Protein AF-A0A2E4H866-F1 (afdb_monomer_lite)

Structure (mmCIF, N/CA/C/O backbone):
data_AF-A0A2E4H866-F1
#
_entry.id   AF-A0A2E4H866-F1
#
loop_
_atom_site.group_PDB
_atom_site.id
_atom_site.type_symbol
_atom_site.label_atom_id
_atom_site.label_alt_id
_atom_site.label_comp_id
_atom_site.label_asym_id
_atom_site.label_entity_id
_atom_site.label_seq_id
_atom_site.pdbx_PDB_ins_code
_atom_site.Cartn_x
_atom_site.Cartn_y
_atom_site.Cartn_z
_atom_site.occupancy
_atom_site.B_iso_or_equiv
_atom_site.auth_seq_id
_atom_site.auth_comp_id
_atom_site.auth_asym_id
_atom_site.auth_atom_id
_atom_site.pdbx_PDB_model_num
ATOM 1 N N . MET A 1 1 ? -7.172 6.407 -2.923 1.00 78.12 1 MET A N 1
ATOM 2 C CA . MET A 1 1 ? -8.014 6.467 -1.708 1.00 78.12 1 MET A CA 1
ATOM 3 C C . MET A 1 1 ? -7.887 5.152 -0.962 1.00 78.12 1 MET A C 1
ATOM 5 O O . MET A 1 1 ? -7.957 4.105 -1.590 1.00 78.12 1 MET A O 1
ATOM 9 N N . LEU A 1 2 ? -7.672 5.197 0.350 1.00 83.75 2 LEU A N 1
ATOM 10 C CA . LEU A 1 2 ? -7.625 4.006 1.196 1.00 83.75 2 LEU A CA 1
ATOM 11 C C . LEU A 1 2 ? -8.933 3.907 1.986 1.00 83.75 2 LEU A C 1
ATOM 13 O O . LEU A 1 2 ? -9.352 4.883 2.601 1.00 83.75 2 LEU A O 1
ATOM 17 N N . VAL A 1 3 ? -9.569 2.741 1.954 1.00 85.44 3 VAL A N 1
ATOM 18 C CA . VAL A 1 3 ? -10.762 2.413 2.735 1.00 85.44 3 VAL A CA 1
ATOM 19 C C . VAL A 1 3 ? -10.424 1.228 3.616 1.00 85.44 3 VAL A C 1
ATOM 21 O O . VAL A 1 3 ? -10.025 0.171 3.124 1.00 85.44 3 VAL A O 1
ATOM 24 N N . VAL A 1 4 ? -10.590 1.414 4.921 1.00 85.44 4 VAL A N 1
ATOM 25 C CA . VAL A 1 4 ? -10.252 0.393 5.908 1.00 85.44 4 VAL A CA 1
ATOM 26 C C . VAL A 1 4 ? -11.520 -0.077 6.585 1.00 85.44 4 VAL A C 1
ATOM 28 O O . VAL A 1 4 ? -12.251 0.719 7.172 1.00 85.44 4 VAL A O 1
ATOM 31 N N . LEU A 1 5 ? -11.805 -1.366 6.447 1.00 85.81 5 LEU A N 1
ATOM 32 C CA . LEU A 1 5 ? -13.010 -1.998 6.974 1.00 85.81 5 LEU A CA 1
ATOM 33 C C . LEU A 1 5 ? -12.623 -3.064 7.994 1.00 85.81 5 LEU A C 1
ATOM 35 O O . LEU A 1 5 ? -11.527 -3.613 7.944 1.00 85.81 5 LEU A O 1
ATOM 39 N N . ARG A 1 6 ? -13.526 -3.377 8.926 1.00 84.50 6 ARG A N 1
ATOM 40 C CA . ARG A 1 6 ? -13.284 -4.455 9.901 1.00 84.50 6 ARG A CA 1
ATOM 41 C C . ARG A 1 6 ? -13.184 -5.822 9.234 1.00 84.50 6 ARG A C 1
ATOM 43 O O . ARG A 1 6 ? -12.381 -6.640 9.655 1.00 84.50 6 ARG A O 1
ATOM 50 N N . ASP A 1 7 ? -13.989 -6.030 8.201 1.00 84.94 7 ASP A N 1
ATOM 51 C CA . ASP A 1 7 ? -13.986 -7.233 7.385 1.00 84.94 7 ASP A CA 1
ATOM 52 C C . ASP A 1 7 ? -14.133 -6.850 5.909 1.00 84.94 7 ASP A C 1
ATOM 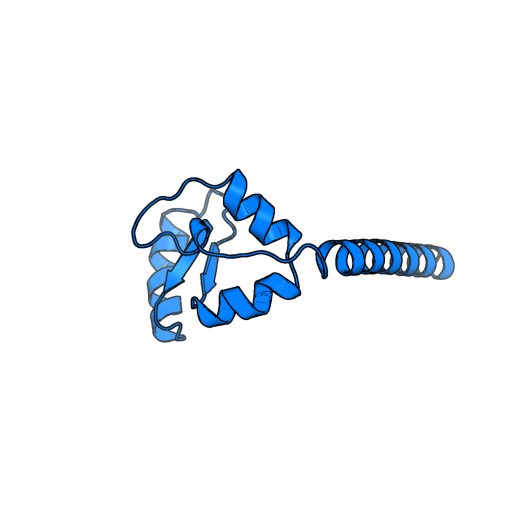54 O O . ASP A 1 7 ? -14.751 -5.830 5.581 1.00 84.94 7 ASP A O 1
ATOM 58 N N . VAL A 1 8 ? -13.526 -7.640 5.026 1.00 83.38 8 VAL A N 1
ATOM 59 C CA . VAL A 1 8 ? -13.562 -7.419 3.576 1.00 83.38 8 VAL A CA 1
ATOM 60 C C . VAL A 1 8 ? -13.936 -8.727 2.888 1.00 83.38 8 VAL A C 1
ATOM 62 O O . VAL A 1 8 ? -13.076 -9.542 2.557 1.00 83.38 8 VAL A O 1
ATOM 65 N N . GLY A 1 9 ? -15.237 -8.891 2.651 1.00 85.38 9 GLY A N 1
ATOM 66 C CA . GLY A 1 9 ? -15.821 -9.956 1.840 1.00 85.38 9 GLY A CA 1
ATOM 67 C C . GLY A 1 9 ? -16.220 -9.490 0.437 1.00 85.38 9 GLY A C 1
ATOM 68 O O . GLY A 1 9 ? -16.318 -8.291 0.153 1.00 85.38 9 GLY A O 1
ATOM 69 N N . VAL A 1 10 ? -16.474 -10.450 -0.457 1.00 85.12 10 VAL A N 1
ATOM 70 C CA . VAL A 1 10 ? -16.931 -10.191 -1.838 1.00 85.12 10 VAL A CA 1
ATOM 71 C C . VAL A 1 10 ? -18.242 -9.398 -1.851 1.00 85.12 10 VAL A C 1
ATOM 73 O O . VAL A 1 10 ? -18.405 -8.476 -2.642 1.00 85.12 10 VAL A O 1
ATOM 76 N N . ASP A 1 11 ? -19.142 -9.690 -0.918 1.00 86.75 11 ASP A N 1
ATOM 77 C CA . ASP A 1 11 ? -20.427 -9.012 -0.751 1.00 86.75 11 ASP A CA 1
ATOM 78 C C . ASP A 1 11 ? -20.279 -7.525 -0.380 1.00 86.75 11 ASP A C 1
ATOM 80 O O . ASP A 1 11 ? -21.086 -6.687 -0.788 1.00 86.75 11 ASP A O 1
ATOM 84 N N . ILE A 1 12 ? -19.240 -7.178 0.383 1.00 84.62 12 ILE A N 1
ATOM 85 C CA . ILE A 1 12 ? -18.916 -5.793 0.733 1.00 84.62 12 ILE A CA 1
ATOM 86 C C . ILE A 1 12 ? -18.306 -5.080 -0.472 1.00 84.62 12 ILE A C 1
ATOM 88 O O . ILE A 1 12 ? -18.677 -3.943 -0.767 1.00 84.62 12 ILE A O 1
ATOM 92 N N . LEU A 1 13 ? -17.408 -5.750 -1.197 1.00 83.62 13 LEU A N 1
ATOM 93 C CA . LEU A 1 13 ? -16.806 -5.199 -2.409 1.00 83.62 13 LEU A CA 1
ATOM 94 C C . LEU A 1 13 ? -17.870 -4.906 -3.475 1.00 83.62 13 LEU A C 1
ATOM 96 O O . LEU A 1 13 ? -17.870 -3.808 -4.029 1.00 83.62 13 LEU A O 1
ATOM 100 N N . ASP A 1 14 ? -18.837 -5.804 -3.678 1.00 86.81 14 ASP A N 1
ATOM 101 C CA . ASP A 1 14 ? -19.956 -5.607 -4.610 1.00 86.81 14 ASP A CA 1
ATOM 102 C C . ASP A 1 14 ? -20.791 -4.364 -4.276 1.00 86.81 14 ASP A C 1
ATOM 104 O O . ASP A 1 14 ? -21.203 -3.611 -5.167 1.00 86.81 14 ASP A O 1
ATOM 108 N N . LYS A 1 15 ? -20.994 -4.081 -2.984 1.00 85.75 15 LYS A N 1
ATOM 109 C CA . LYS A 1 15 ? -21.694 -2.865 -2.535 1.00 85.75 15 LYS A CA 1
ATOM 110 C C . LYS A 1 15 ? -20.916 -1.590 -2.862 1.00 85.75 15 LYS A C 1
ATOM 112 O O . LYS A 1 15 ? -21.537 -0.548 -3.064 1.00 85.75 15 LYS A O 1
ATOM 117 N N . LEU A 1 16 ? -19.587 -1.660 -2.947 1.00 80.69 16 LEU A N 1
ATOM 118 C CA . LEU A 1 16 ? -18.721 -0.523 -3.276 1.00 80.69 16 LEU A CA 1
ATOM 119 C C . LEU A 1 16 ? -18.617 -0.264 -4.785 1.00 80.69 16 LEU A C 1
ATOM 121 O O . LEU A 1 16 ? -18.339 0.869 -5.180 1.00 80.69 16 LEU A O 1
ATOM 125 N N . VAL A 1 17 ? -18.915 -1.258 -5.631 1.00 82.38 17 VAL A N 1
ATOM 126 C CA . VAL A 1 17 ? -18.834 -1.129 -7.097 1.00 82.38 17 VAL A CA 1
ATOM 127 C C . VAL A 1 17 ? -19.724 -0.000 -7.618 1.00 82.38 17 VAL A C 1
ATOM 129 O O . VAL A 1 17 ? -19.261 0.850 -8.378 1.00 82.38 17 VAL A O 1
ATOM 132 N N . ARG A 1 18 ? -21.000 0.047 -7.212 1.00 81.81 18 ARG A N 1
ATOM 133 C CA . ARG A 1 18 ? -21.946 1.057 -7.728 1.00 81.81 18 ARG A CA 1
ATOM 134 C C . ARG A 1 18 ? -21.591 2.491 -7.308 1.00 81.81 18 ARG A C 1
ATOM 136 O O . ARG A 1 18 ? -21.589 3.354 -8.188 1.00 81.81 18 ARG A O 1
ATOM 143 N N . PRO A 1 19 ? -21.294 2.783 -6.024 1.00 80.19 19 PRO A N 1
ATOM 144 C CA . PRO A 1 19 ? -20.788 4.092 -5.614 1.00 80.19 19 PRO A CA 1
ATOM 145 C C . PRO A 1 19 ? -19.514 4.484 -6.362 1.00 80.19 19 PRO A C 1
ATOM 147 O O . PRO A 1 19 ? -19.412 5.615 -6.833 1.00 80.19 19 PRO A O 1
ATOM 150 N N . TYR A 1 20 ? -18.584 3.540 -6.535 1.00 77.38 20 TYR A N 1
ATOM 151 C CA . TYR A 1 20 ? -17.328 3.788 -7.232 1.00 77.38 20 TYR A CA 1
ATOM 152 C C . TYR A 1 20 ? -17.549 4.181 -8.699 1.00 77.38 20 TYR A C 1
ATOM 154 O O . TYR A 1 20 ? -17.104 5.238 -9.141 1.00 77.38 20 TYR A O 1
ATOM 162 N N . GLN A 1 21 ? -18.325 3.380 -9.433 1.00 77.56 21 GLN A N 1
ATOM 163 C CA . GLN A 1 21 ? -18.634 3.625 -10.843 1.00 77.56 21 GLN A CA 1
ATOM 164 C C . GLN A 1 21 ? -19.414 4.921 -11.087 1.00 77.56 21 GLN A C 1
ATOM 166 O O . GLN A 1 21 ? -19.306 5.486 -12.172 1.00 77.56 21 GLN A O 1
ATOM 171 N N . LYS A 1 22 ? -20.226 5.377 -10.124 1.00 78.25 22 LYS A N 1
ATOM 172 C CA . LYS A 1 22 ? -20.987 6.629 -10.250 1.00 78.25 22 LYS A CA 1
ATOM 173 C C . LYS A 1 22 ? -20.185 7.866 -9.857 1.00 78.25 22 LYS A C 1
ATOM 175 O O . LYS A 1 22 ? -20.354 8.895 -10.495 1.00 78.25 22 LYS A O 1
ATOM 180 N N . GLY A 1 23 ? -19.385 7.786 -8.795 1.00 71.56 23 GLY A N 1
ATOM 181 C CA . GLY A 1 23 ? -18.725 8.953 -8.202 1.00 71.56 23 GLY A CA 1
ATOM 182 C C . GLY A 1 23 ? -17.316 9.226 -8.722 1.00 71.56 23 GLY A C 1
ATOM 183 O O . GLY A 1 23 ? -16.856 10.359 -8.641 1.00 71.56 23 GLY A O 1
ATOM 184 N N . PHE A 1 24 ? -16.632 8.209 -9.253 1.00 69.81 24 PHE A N 1
ATOM 185 C CA . PHE A 1 24 ? -15.198 8.288 -9.551 1.00 69.81 24 PHE A CA 1
ATOM 186 C C . PHE A 1 24 ? -14.843 7.867 -10.974 1.00 69.81 24 PHE A C 1
ATOM 188 O O . PHE A 1 24 ? -13.678 7.662 -11.278 1.00 69.81 24 PHE A O 1
ATOM 195 N N . LYS A 1 25 ? -15.828 7.751 -11.869 1.00 65.19 25 LYS A N 1
ATOM 196 C CA . LYS A 1 25 ? -15.595 7.305 -13.250 1.00 65.19 25 LYS A CA 1
ATOM 197 C C . LYS A 1 25 ? -14.632 8.211 -14.028 1.00 65.19 25 LYS A C 1
ATOM 199 O O . LYS A 1 25 ? -13.893 7.716 -14.871 1.00 65.19 25 LYS A O 1
ATOM 204 N N . ASP A 1 26 ? -14.634 9.502 -13.702 1.00 68.50 26 ASP A N 1
ATOM 205 C CA . ASP A 1 26 ? -13.836 10.535 -14.374 1.00 68.50 26 ASP A CA 1
ATOM 206 C C . ASP A 1 26 ? -12.536 10.873 -13.623 1.00 68.50 26 ASP A C 1
ATOM 208 O O . ASP A 1 26 ? -11.759 11.721 -14.058 1.00 68.50 26 ASP A O 1
ATOM 212 N N . ILE A 1 27 ? -12.280 10.208 -12.492 1.00 67.75 27 ILE A N 1
ATOM 213 C CA . ILE A 1 27 ? -11.071 10.392 -11.691 1.00 67.75 27 ILE A CA 1
ATOM 214 C C . ILE A 1 27 ? -10.312 9.070 -11.708 1.00 67.75 27 ILE A C 1
ATOM 216 O O . ILE A 1 27 ? -10.860 8.027 -11.365 1.00 67.75 27 ILE A O 1
ATOM 220 N N . ILE A 1 28 ? -9.026 9.100 -12.060 1.00 64.38 28 ILE A N 1
ATOM 221 C CA . ILE A 1 28 ? -8.144 7.939 -11.882 1.00 64.38 28 ILE A CA 1
ATOM 222 C C . ILE A 1 28 ? -7.876 7.797 -10.378 1.00 64.38 28 ILE A C 1
ATOM 224 O O . ILE A 1 28 ? -6.857 8.243 -9.854 1.00 64.38 28 ILE A O 1
ATOM 228 N N . LEU A 1 29 ? -8.851 7.244 -9.660 1.00 66.44 29 LEU A N 1
ATOM 229 C CA . LEU A 1 29 ? -8.795 7.041 -8.224 1.00 66.44 29 LEU A CA 1
ATOM 230 C C . LEU A 1 29 ? -8.497 5.570 -7.941 1.00 66.44 29 LEU A C 1
ATOM 232 O O . LEU A 1 29 ? -9.396 4.741 -7.922 1.00 66.44 29 LEU A O 1
ATOM 236 N N . ASP A 1 30 ? -7.239 5.239 -7.661 1.00 68.38 30 ASP A N 1
ATOM 237 C CA . ASP A 1 30 ? -6.902 3.903 -7.160 1.00 68.38 30 ASP A CA 1
ATOM 238 C C . ASP A 1 30 ? -7.490 3.734 -5.744 1.00 68.38 30 ASP A C 1
ATOM 240 O O . ASP A 1 30 ? -7.108 4.464 -4.817 1.00 68.38 30 ASP A O 1
ATOM 244 N N . VAL A 1 31 ? -8.474 2.842 -5.578 1.00 72.81 31 VAL A N 1
ATOM 245 C CA . VAL A 1 31 ? -9.134 2.566 -4.292 1.00 72.81 31 VAL A CA 1
ATOM 246 C C . VAL A 1 31 ? -8.610 1.260 -3.721 1.00 72.81 31 VAL A C 1
ATOM 248 O O . VAL A 1 31 ? -8.854 0.179 -4.251 1.00 72.81 31 VAL A O 1
ATOM 251 N N . ILE A 1 32 ? -7.938 1.359 -2.580 1.00 79.31 32 ILE A N 1
ATOM 252 C CA . ILE A 1 32 ? -7.488 0.201 -1.815 1.00 79.31 32 ILE A CA 1
ATOM 253 C C . ILE A 1 32 ? -8.517 -0.051 -0.715 1.00 79.31 32 ILE A C 1
ATOM 255 O O . ILE A 1 32 ? -8.695 0.798 0.152 1.00 79.31 32 ILE A O 1
ATOM 259 N N . VAL A 1 33 ? -9.187 -1.207 -0.744 1.00 81.44 33 VAL A N 1
ATOM 260 C CA . VAL A 1 33 ? -10.120 -1.651 0.309 1.00 81.44 33 VAL A CA 1
ATOM 261 C C . VAL A 1 33 ? -9.501 -2.829 1.049 1.00 81.44 33 VAL A C 1
ATOM 263 O O . VA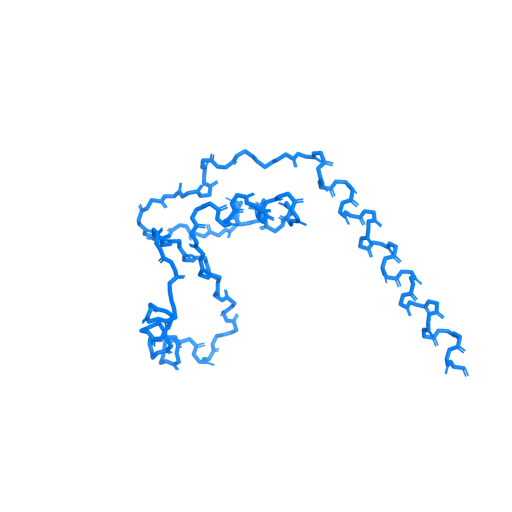L A 1 33 ? -9.300 -3.884 0.443 1.00 81.44 33 VAL A O 1
ATOM 266 N N . ARG A 1 34 ? -9.158 -2.666 2.326 1.00 85.44 34 ARG A N 1
ATOM 267 C CA . ARG A 1 34 ? -8.472 -3.703 3.120 1.00 85.44 34 ARG A CA 1
ATOM 268 C C . ARG A 1 34 ? -8.904 -3.675 4.582 1.00 85.44 34 ARG A C 1
ATOM 270 O O . ARG A 1 34 ? -9.453 -2.680 5.046 1.00 85.44 34 ARG A O 1
ATOM 277 N N . THR A 1 35 ? -8.638 -4.757 5.304 1.00 87.81 35 THR A N 1
ATOM 278 C CA . THR A 1 35 ? -8.683 -4.745 6.772 1.00 87.81 35 THR A CA 1
ATOM 279 C C . THR A 1 35 ? -7.408 -4.145 7.356 1.00 87.81 35 THR A C 1
ATOM 281 O O . THR A 1 35 ? -6.387 -4.049 6.671 1.00 87.81 35 THR A O 1
ATOM 284 N N . GLU A 1 36 ? -7.440 -3.747 8.628 1.00 85.38 36 GLU A N 1
ATOM 285 C CA . GLU A 1 36 ? -6.241 -3.246 9.314 1.00 85.38 36 GLU A CA 1
ATOM 286 C C . GLU A 1 36 ? -5.120 -4.297 9.335 1.00 85.38 36 GLU A C 1
ATOM 288 O O . GLU A 1 36 ? -3.965 -3.986 9.054 1.00 85.38 36 GLU A O 1
ATOM 293 N N . GLU A 1 37 ? -5.462 -5.559 9.590 1.00 84.19 37 GLU A N 1
ATOM 294 C CA . GLU A 1 37 ? -4.500 -6.663 9.607 1.00 84.19 37 GLU A CA 1
ATOM 295 C C . GLU A 1 37 ? -3.845 -6.871 8.233 1.00 84.19 37 GLU A C 1
ATOM 297 O O . GLU A 1 37 ? -2.622 -6.960 8.123 1.00 84.19 37 GLU A O 1
ATOM 302 N N . GLN A 1 38 ? -4.641 -6.830 7.160 1.00 84.69 38 GLN A N 1
ATOM 303 C CA . GLN A 1 38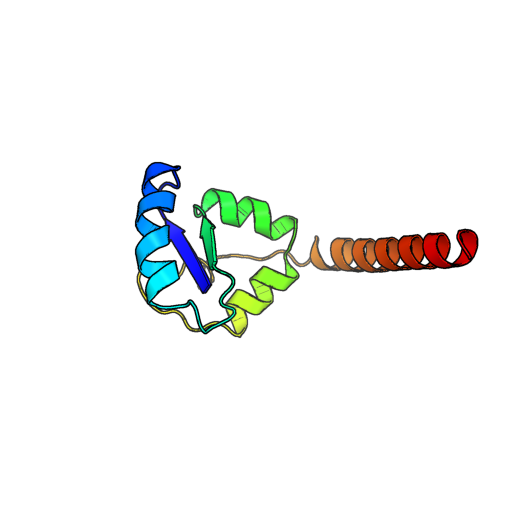 ? -4.125 -6.894 5.793 1.00 84.69 38 GLN A CA 1
ATOM 304 C C . GLN A 1 38 ? -3.207 -5.711 5.467 1.00 84.69 38 GLN A C 1
ATOM 306 O O . GLN A 1 38 ? -2.215 -5.885 4.759 1.00 84.69 38 GLN A O 1
ATOM 311 N N . LEU A 1 39 ? -3.514 -4.509 5.969 1.00 85.38 39 LEU A N 1
ATOM 312 C CA . LEU A 1 39 ? -2.638 -3.352 5.790 1.00 85.38 39 LEU A CA 1
ATOM 313 C C . LEU A 1 39 ? -1.305 -3.559 6.494 1.00 85.38 39 LEU A C 1
ATOM 315 O O . LEU A 1 39 ? -0.276 -3.308 5.872 1.00 85.38 39 LEU A O 1
ATOM 319 N N . ARG A 1 40 ? -1.312 -4.086 7.726 1.00 83.00 40 ARG A N 1
ATOM 320 C CA . ARG A 1 40 ? -0.083 -4.372 8.478 1.00 83.00 40 ARG A CA 1
ATOM 321 C C . ARG A 1 40 ? 0.849 -5.308 7.707 1.00 83.00 40 ARG A C 1
ATOM 323 O O . ARG A 1 40 ? 2.027 -4.997 7.577 1.00 83.00 40 ARG A O 1
ATOM 330 N N . CYS A 1 41 ? 0.325 -6.372 7.095 1.00 82.31 41 CYS A N 1
ATOM 331 C CA . CYS A 1 41 ? 1.125 -7.265 6.245 1.00 82.31 41 CYS A CA 1
ATOM 332 C C . CYS A 1 41 ? 1.704 -6.574 4.998 1.00 82.31 41 CYS A C 1
ATOM 334 O O . CYS A 1 41 ? 2.785 -6.922 4.528 1.00 82.31 41 CYS A O 1
ATOM 336 N N . LEU A 1 42 ? 0.985 -5.604 4.428 1.00 82.81 42 LEU A N 1
ATOM 337 C CA . LEU A 1 42 ? 1.429 -4.886 3.233 1.00 82.81 42 LEU A CA 1
ATOM 338 C C . LEU A 1 42 ? 2.494 -3.823 3.536 1.00 82.81 42 LEU A C 1
ATOM 340 O O . LEU A 1 42 ? 3.220 -3.437 2.615 1.00 82.81 42 LEU A O 1
ATOM 344 N N . MET A 1 43 ? 2.616 -3.371 4.789 1.00 80.88 43 MET A N 1
ATOM 345 C CA . MET A 1 43 ? 3.607 -2.363 5.182 1.00 80.88 43 MET A CA 1
ATOM 346 C C . MET A 1 43 ? 5.035 -2.836 4.940 1.00 80.88 43 MET A C 1
ATOM 348 O O . 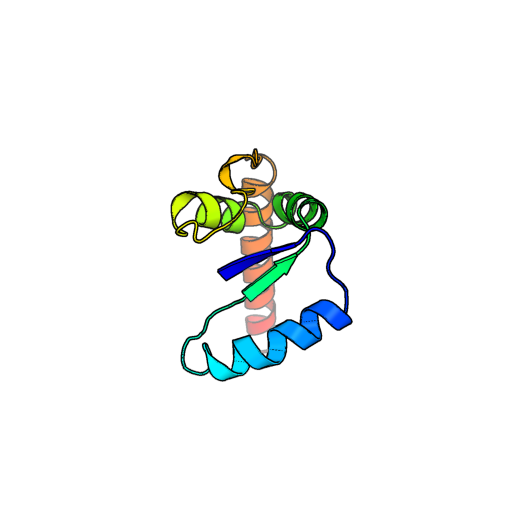MET A 1 43 ? 5.831 -2.082 4.391 1.00 80.88 43 MET A O 1
ATOM 352 N N . ASP A 1 44 ? 5.347 -4.088 5.270 1.00 78.19 44 ASP A N 1
ATOM 353 C CA . ASP A 1 44 ? 6.695 -4.636 5.079 1.00 78.19 44 ASP A CA 1
ATOM 354 C C . ASP A 1 44 ? 7.027 -4.821 3.594 1.00 78.19 44 ASP A C 1
ATOM 356 O O . ASP A 1 44 ? 8.172 -4.687 3.160 1.00 78.19 44 ASP A O 1
ATOM 360 N N . ILE A 1 45 ? 6.002 -5.090 2.785 1.00 79.81 45 ILE A N 1
ATOM 361 C CA . ILE A 1 45 ? 6.147 -5.329 1.350 1.00 79.81 45 ILE A CA 1
ATOM 362 C C . ILE A 1 45 ? 6.299 -4.006 0.594 1.00 79.81 45 ILE A C 1
ATOM 364 O O . ILE A 1 45 ? 7.042 -3.946 -0.387 1.00 79.81 45 ILE A O 1
ATOM 368 N N . SER A 1 46 ? 5.597 -2.952 1.014 1.00 80.31 46 SER A N 1
ATOM 369 C CA . SER A 1 46 ? 5.515 -1.679 0.290 1.00 80.31 46 SER A CA 1
ATOM 370 C C . SER A 1 46 ? 5.660 -0.447 1.204 1.00 80.31 46 SER A C 1
ATOM 372 O O . SER A 1 46 ? 4.833 0.467 1.120 1.00 80.31 46 SER A O 1
ATOM 374 N N . PRO A 1 47 ? 6.712 -0.361 2.037 1.00 82.81 47 PRO A N 1
ATOM 375 C CA . PRO A 1 47 ? 6.809 0.631 3.116 1.00 82.81 47 PRO A CA 1
ATOM 376 C C . PRO A 1 47 ? 6.810 2.080 2.616 1.00 82.81 47 PRO A C 1
ATOM 378 O O . PRO A 1 47 ? 6.214 2.953 3.241 1.00 82.81 47 PRO A O 1
ATOM 381 N N . VAL A 1 48 ? 7.409 2.333 1.447 1.00 84.25 48 VAL A N 1
ATOM 382 C CA . VAL A 1 48 ? 7.459 3.667 0.823 1.00 84.25 48 VAL A CA 1
ATOM 383 C C . VAL A 1 48 ? 6.052 4.199 0.541 1.00 84.25 48 VAL A C 1
ATOM 385 O O . VAL A 1 48 ? 5.723 5.305 0.954 1.00 84.25 48 VAL A O 1
ATOM 388 N N . ARG A 1 49 ? 5.183 3.375 -0.059 1.00 82.88 49 ARG A N 1
ATOM 389 C CA . ARG A 1 49 ? 3.800 3.758 -0.382 1.00 82.88 49 ARG A CA 1
ATOM 390 C C . ARG A 1 49 ? 2.994 4.116 0.869 1.00 82.88 49 ARG A C 1
ATOM 392 O O . ARG A 1 49 ? 2.206 5.053 0.846 1.00 82.88 49 ARG A O 1
ATOM 399 N N . PHE A 1 50 ? 3.187 3.384 1.967 1.00 85.25 50 PHE A N 1
ATOM 400 C CA . PHE A 1 50 ? 2.497 3.674 3.227 1.00 85.25 50 PHE A CA 1
ATOM 401 C C . PHE A 1 50 ? 3.026 4.944 3.908 1.00 85.25 50 PHE A C 1
ATOM 403 O O . PHE A 1 50 ? 2.234 5.694 4.476 1.00 85.25 50 PHE A O 1
ATOM 410 N N . LYS A 1 51 ? 4.330 5.237 3.796 1.00 85.38 51 LYS A N 1
ATOM 411 C CA . LYS A 1 51 ? 4.901 6.514 4.258 1.00 85.38 51 LYS A CA 1
ATOM 412 C C . LYS A 1 51 ? 4.358 7.699 3.465 1.00 85.38 51 LYS A C 1
ATOM 414 O O . LYS A 1 51 ? 3.982 8.704 4.059 1.00 85.38 51 LYS A O 1
ATOM 419 N N . GLU A 1 52 ? 4.256 7.570 2.145 1.00 85.25 52 GLU A N 1
ATOM 420 C CA . GLU A 1 52 ? 3.610 8.583 1.302 1.00 85.25 52 GLU A CA 1
ATOM 421 C C . GLU A 1 52 ? 2.155 8.801 1.739 1.00 85.25 52 GLU A C 1
ATOM 423 O O . GLU A 1 52 ? 1.731 9.942 1.932 1.00 85.25 52 GLU A O 1
ATOM 428 N N . MET A 1 53 ? 1.418 7.712 1.996 1.00 85.44 53 MET A N 1
ATOM 429 C CA . MET A 1 53 ? 0.049 7.758 2.520 1.00 85.44 53 MET A CA 1
ATOM 430 C C . MET A 1 53 ? -0.069 8.523 3.840 1.00 85.44 53 MET A C 1
ATOM 432 O O . MET A 1 53 ? -0.944 9.378 3.946 1.00 85.44 53 MET A O 1
ATOM 436 N N . GLN A 1 54 ? 0.824 8.283 4.803 1.00 84.75 54 GLN A N 1
ATOM 437 C CA . GLN A 1 54 ? 0.855 9.028 6.069 1.00 84.75 54 GLN A CA 1
ATOM 438 C C . GLN A 1 54 ? 1.129 10.529 5.882 1.00 84.75 54 GLN A C 1
ATOM 440 O O . GLN A 1 54 ? 0.591 11.345 6.622 1.00 84.75 54 GLN A O 1
ATOM 445 N N . GLN A 1 55 ? 1.986 10.902 4.928 1.00 83.81 55 GLN A N 1
ATOM 446 C CA . GLN A 1 55 ? 2.463 12.284 4.794 1.00 83.81 55 GLN A CA 1
ATOM 447 C C . GLN A 1 55 ? 1.573 13.172 3.924 1.00 83.81 55 GLN A C 1
ATOM 449 O O . GLN A 1 55 ? 1.554 14.386 4.110 1.00 83.81 55 GLN A O 1
ATOM 454 N N . SER A 1 56 ? 0.894 12.594 2.933 1.00 80.69 56 SER A N 1
ATOM 455 C CA . SER A 1 56 ? 0.356 13.371 1.808 1.00 80.69 56 SER A CA 1
ATOM 456 C C . SER A 1 56 ? -1.112 13.114 1.485 1.00 80.69 56 SER A C 1
ATOM 458 O O . SER A 1 56 ? -1.667 13.787 0.6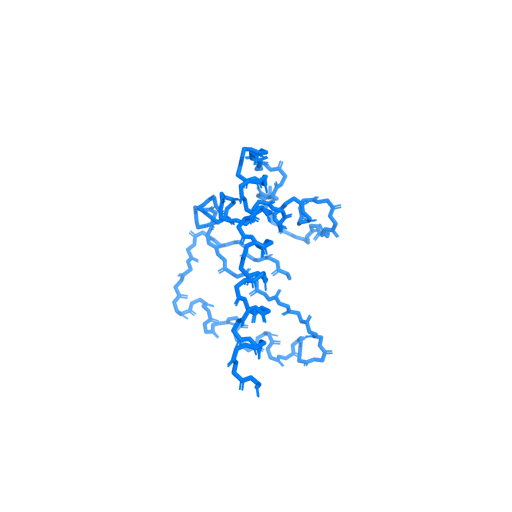15 1.00 80.69 56 SER A O 1
ATOM 460 N N . HIS A 1 57 ? -1.778 12.197 2.193 1.00 78.12 57 HIS A N 1
ATOM 461 C CA . HIS A 1 57 ? -3.186 11.905 1.943 1.00 78.12 57 HIS A CA 1
ATOM 462 C C . HIS A 1 57 ? -4.089 12.462 3.051 1.00 78.12 57 HIS A C 1
ATOM 464 O O . HIS A 1 57 ? -3.874 12.164 4.224 1.00 78.12 57 HIS A O 1
ATOM 470 N N . PRO A 1 58 ? -5.128 13.244 2.702 1.00 83.06 58 PRO A N 1
ATOM 471 C CA . PRO A 1 58 ? -6.049 13.778 3.691 1.00 83.06 58 PRO A CA 1
ATOM 472 C C . PRO A 1 58 ? -6.881 12.654 4.313 1.00 83.06 58 PRO A C 1
ATOM 474 O O . PRO A 1 58 ? -7.475 11.832 3.607 1.00 83.06 58 PRO A O 1
ATOM 477 N N . PHE A 1 59 ? -6.957 12.652 5.641 1.00 84.94 59 PHE A N 1
ATOM 478 C CA . PHE A 1 59 ? -7.898 11.820 6.374 1.00 84.94 59 PHE A CA 1
ATOM 479 C C . PHE A 1 59 ? -9.324 12.340 6.156 1.00 84.94 59 PHE A C 1
ATOM 481 O O . PHE A 1 59 ? -9.608 13.514 6.383 1.00 84.94 59 PHE A O 1
ATOM 488 N N . ILE A 1 60 ? -10.219 11.467 5.690 1.00 86.12 60 ILE A N 1
ATOM 489 C CA . ILE A 1 60 ? -11.588 11.857 5.331 1.00 86.12 60 ILE A CA 1
ATOM 490 C C . ILE A 1 60 ? -12.548 11.613 6.500 1.00 86.12 60 ILE A C 1
ATOM 492 O O . ILE A 1 60 ? -13.293 12.514 6.877 1.00 86.12 60 ILE A O 1
ATOM 496 N N . TRP A 1 61 ? -12.577 10.391 7.049 1.00 85.12 61 TRP A N 1
ATOM 497 C CA . TRP A 1 61 ? -13.562 9.990 8.057 1.00 85.12 61 TRP A CA 1
ATOM 498 C C . TRP A 1 61 ? -13.207 8.658 8.743 1.00 85.12 61 TRP A C 1
ATOM 500 O O . TRP A 1 61 ? -12.589 7.790 8.128 1.00 85.12 61 TRP A O 1
ATOM 510 N N . GLY A 1 62 ? -13.673 8.464 9.985 1.00 87.00 62 GLY A N 1
ATOM 511 C CA . GLY A 1 62 ? -13.578 7.200 10.729 1.00 87.00 62 GLY A CA 1
ATOM 512 C C . GLY A 1 62 ? -12.457 7.175 11.771 1.00 87.00 62 GLY A C 1
ATOM 513 O O . GLY A 1 62 ? -12.282 8.134 12.519 1.00 87.00 62 GLY A O 1
ATOM 514 N N . GLN A 1 63 ? -11.705 6.076 11.820 1.00 84.94 63 GLN A N 1
ATOM 515 C CA . GLN A 1 63 ? -10.484 5.958 12.619 1.00 84.94 63 GLN A CA 1
ATOM 516 C C . GLN A 1 63 ? -9.268 6.107 11.703 1.00 84.94 63 GLN A C 1
ATOM 518 O O . GLN A 1 63 ? -9.170 5.409 10.692 1.00 84.94 63 GLN A O 1
ATOM 523 N N . ASP A 1 64 ? -8.336 6.987 12.067 1.00 85.00 64 ASP A N 1
ATOM 524 C CA . ASP A 1 64 ? -7.067 7.108 11.353 1.00 85.00 64 ASP A CA 1
ATOM 525 C C . ASP A 1 64 ? -6.136 5.961 11.748 1.00 85.00 64 ASP A C 1
ATOM 527 O O . ASP A 1 64 ? -5.388 6.023 12.724 1.00 85.00 64 ASP A O 1
ATOM 531 N N . VAL A 1 65 ? -6.225 4.872 10.992 1.00 83.25 65 VAL A N 1
ATOM 532 C CA . VAL A 1 65 ? -5.330 3.732 11.171 1.00 83.25 65 VAL A CA 1
ATOM 533 C C . VAL A 1 65 ? -3.920 4.034 10.690 1.00 83.25 65 VAL A C 1
ATOM 535 O O . VAL A 1 65 ? -3.004 3.429 11.221 1.00 83.25 65 VAL A O 1
ATOM 538 N N . LEU A 1 66 ? -3.720 4.954 9.735 1.00 80.94 66 LEU A N 1
ATOM 539 C CA . LEU A 1 66 ? -2.397 5.250 9.185 1.00 80.94 66 LEU A CA 1
ATOM 540 C C . LEU A 1 66 ? -1.535 5.997 10.201 1.00 80.94 66 LEU A C 1
ATOM 542 O O . LEU A 1 66 ? -0.364 5.659 10.335 1.00 80.94 66 LEU A O 1
ATOM 546 N N . ALA A 1 67 ? -2.094 6.950 10.951 1.00 80.38 67 ALA A N 1
ATOM 547 C CA . ALA A 1 67 ? -1.360 7.695 11.979 1.00 80.38 67 ALA A CA 1
ATOM 548 C C . ALA A 1 67 ? -0.764 6.803 13.086 1.00 80.38 67 ALA A C 1
ATOM 550 O O . ALA A 1 67 ? 0.250 7.156 13.684 1.00 80.38 67 ALA A O 1
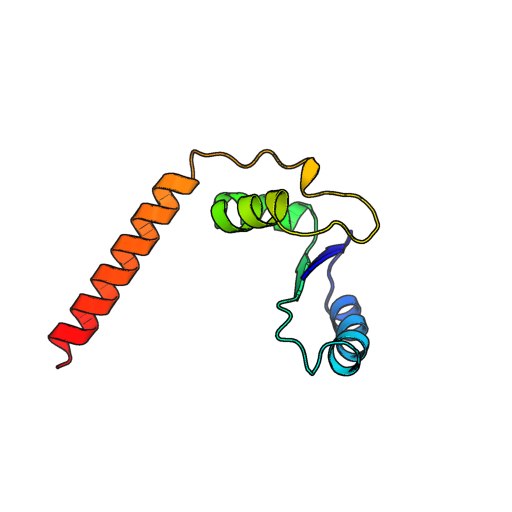ATOM 551 N N . GLY A 1 68 ? -1.371 5.642 13.351 1.00 75.25 68 GLY A N 1
ATOM 552 C CA . GLY A 1 68 ? -0.909 4.684 14.360 1.00 75.25 68 GLY A CA 1
ATOM 553 C C . GLY A 1 68 ? 0.098 3.643 13.858 1.00 75.25 68 GLY A C 1
ATOM 554 O O . GLY A 1 68 ? 0.493 2.772 14.633 1.00 75.25 68 GLY A O 1
ATOM 555 N N . LEU A 1 69 ? 0.484 3.672 12.577 1.00 78.75 69 LEU A N 1
ATOM 556 C CA . LEU A 1 69 ? 1.394 2.676 12.006 1.00 78.75 69 LEU A CA 1
ATOM 557 C C . LEU A 1 69 ? 2.852 3.091 12.179 1.00 78.75 69 LEU A C 1
ATOM 559 O O . LEU A 1 69 ? 3.289 4.133 11.690 1.00 78.75 69 LEU A O 1
ATOM 563 N N . GLU A 1 70 ? 3.631 2.213 12.802 1.00 78.75 70 GLU A N 1
ATOM 564 C CA . GLU A 1 70 ? 5.083 2.320 12.824 1.00 78.75 70 GLU A CA 1
ATOM 565 C C . GLU A 1 70 ? 5.656 1.606 11.592 1.00 78.75 70 GLU A C 1
ATOM 567 O O . GLU A 1 70 ? 5.704 0.377 11.520 1.00 78.75 70 GLU A O 1
ATOM 572 N N . ILE A 1 71 ? 6.043 2.381 10.576 1.00 78.75 71 ILE A N 1
ATOM 573 C CA . ILE A 1 71 ? 6.591 1.836 9.330 1.00 78.75 71 ILE A CA 1
ATOM 574 C C . ILE A 1 71 ? 8.106 1.715 9.466 1.00 78.75 71 ILE A C 1
ATOM 576 O O . ILE A 1 71 ? 8.830 2.714 9.438 1.00 78.75 71 ILE A O 1
ATOM 580 N N . SER A 1 72 ? 8.588 0.477 9.567 1.00 75.19 72 SER A N 1
ATOM 581 C CA . SER A 1 72 ? 10.013 0.188 9.712 1.00 75.19 72 SER A CA 1
ATOM 582 C C . SER A 1 72 ? 10.831 0.636 8.495 1.00 75.19 72 SER A C 1
ATOM 584 O O . SER A 1 72 ? 10.536 0.307 7.342 1.00 75.19 72 SER A O 1
ATOM 586 N N . ASP A 1 73 ? 11.941 1.326 8.754 1.00 74.81 73 ASP A N 1
ATOM 587 C CA . ASP A 1 73 ? 12.927 1.672 7.726 1.00 74.81 73 ASP A CA 1
ATOM 588 C C . ASP A 1 73 ? 13.743 0.474 7.231 1.00 74.81 73 ASP A C 1
ATOM 590 O O . ASP A 1 73 ? 14.380 0.550 6.175 1.00 74.81 73 ASP A O 1
ATOM 594 N N . HIS A 1 74 ? 13.702 -0.644 7.959 1.00 77.88 74 HIS A N 1
ATOM 595 C CA . HIS A 1 74 ? 14.475 -1.840 7.645 1.00 77.88 74 HIS A CA 1
ATOM 596 C C . HIS A 1 74 ? 14.171 -2.367 6.234 1.00 77.88 74 HIS A C 1
ATOM 598 O O . HIS A 1 74 ? 15.085 -2.592 5.436 1.00 77.88 74 HIS A O 1
ATOM 604 N N . TYR A 1 75 ? 12.886 -2.483 5.889 1.00 77.56 75 TYR A N 1
ATOM 605 C CA . TYR A 1 75 ? 12.458 -3.023 4.597 1.00 77.56 75 TYR A CA 1
ATOM 606 C C . TYR A 1 75 ? 12.516 -2.005 3.453 1.00 77.56 75 TYR A C 1
ATOM 608 O O . TYR A 1 75 ? 12.606 -2.397 2.289 1.00 77.56 75 TYR A O 1
ATOM 616 N N . SER A 1 76 ? 12.554 -0.703 3.755 1.00 75.50 76 SER A N 1
ATOM 617 C CA . SER A 1 76 ? 12.560 0.357 2.736 1.00 75.50 76 SER A CA 1
ATOM 618 C C . SER A 1 76 ? 13.799 0.292 1.838 1.00 75.50 76 SER A C 1
ATOM 620 O O . SER A 1 76 ? 13.690 0.339 0.612 1.00 75.50 76 SER A O 1
ATOM 622 N N . LYS A 1 77 ? 14.987 0.099 2.429 1.00 80.94 77 LYS A N 1
ATOM 623 C CA . LYS A 1 77 ? 16.243 -0.029 1.666 1.00 80.94 77 LYS A CA 1
ATOM 624 C C . LYS A 1 77 ? 16.282 -1.310 0.835 1.00 80.94 77 LYS A C 1
ATOM 626 O O . LYS A 1 77 ? 16.674 -1.276 -0.330 1.00 80.94 77 LYS A O 1
ATOM 631 N N . LEU A 1 78 ? 15.859 -2.431 1.420 1.00 83.62 78 LEU A N 1
ATOM 632 C CA . LEU A 1 78 ? 15.844 -3.728 0.743 1.00 83.62 78 LEU A CA 1
ATOM 633 C C . LEU A 1 78 ? 14.914 -3.699 -0.479 1.00 83.62 78 LEU A C 1
ATOM 635 O O . LEU A 1 78 ? 15.283 -4.166 -1.559 1.00 83.62 78 LEU A O 1
ATOM 639 N N . ARG A 1 79 ? 13.742 -3.071 -0.331 1.00 82.81 79 ARG A N 1
ATOM 640 C CA . ARG A 1 79 ? 12.776 -2.880 -1.411 1.00 82.81 79 ARG A CA 1
ATOM 641 C C . ARG A 1 79 ? 13.331 -2.015 -2.541 1.00 82.81 79 ARG A C 1
ATOM 643 O O . ARG A 1 79 ? 13.236 -2.420 -3.697 1.00 82.81 79 ARG A O 1
ATOM 650 N N . ALA A 1 80 ? 13.963 -0.886 -2.221 1.00 84.06 80 ALA A N 1
ATOM 651 C CA . ALA A 1 80 ? 14.579 -0.017 -3.226 1.00 84.06 80 ALA A CA 1
ATOM 652 C C . ALA A 1 80 ? 15.646 -0.762 -4.052 1.00 84.06 80 ALA A C 1
ATOM 654 O O . ALA A 1 80 ? 15.658 -0.689 -5.282 1.00 84.06 80 ALA A O 1
ATOM 655 N N . ILE A 1 81 ? 16.499 -1.555 -3.392 1.00 88.56 81 ILE A N 1
ATOM 656 C CA . ILE A 1 81 ? 17.501 -2.391 -4.070 1.00 88.56 81 ILE A CA 1
ATOM 657 C C . ILE A 1 81 ? 16.827 -3.416 -4.994 1.00 88.56 81 ILE A C 1
ATOM 659 O O . ILE A 1 81 ? 17.265 -3.603 -6.132 1.00 88.56 81 ILE A O 1
ATOM 663 N N . GLN A 1 82 ? 15.762 -4.075 -4.530 1.00 89.25 82 GLN A N 1
ATOM 664 C CA . GLN A 1 82 ? 15.021 -5.045 -5.336 1.00 89.25 82 GLN A CA 1
ATOM 665 C C . GLN A 1 82 ? 14.404 -4.402 -6.586 1.00 89.25 82 GLN A C 1
ATOM 667 O O . GLN A 1 82 ? 14.449 -4.990 -7.668 1.00 89.25 82 GLN A O 1
ATOM 672 N N . GLU A 1 83 ? 13.851 -3.196 -6.466 1.00 89.31 83 GLU A N 1
ATOM 673 C CA . GLU A 1 83 ? 13.257 -2.468 -7.590 1.00 89.31 83 GLU A CA 1
ATOM 674 C C . GLU A 1 83 ? 14.300 -2.092 -8.644 1.00 89.31 83 GLU A C 1
ATOM 676 O O . GLU A 1 83 ? 14.085 -2.359 -9.830 1.00 89.31 83 GLU A O 1
ATOM 681 N N . ILE A 1 84 ? 15.468 -1.596 -8.221 1.00 93.31 84 ILE A N 1
ATOM 682 C CA . ILE A 1 84 ? 16.599 -1.313 -9.118 1.00 93.31 84 ILE A CA 1
ATOM 683 C C . ILE A 1 84 ? 17.036 -2.586 -9.857 1.00 93.31 84 ILE A C 1
ATOM 685 O O . ILE A 1 84 ? 17.165 -2.575 -11.083 1.00 93.31 84 ILE A O 1
ATOM 689 N N . LYS A 1 85 ? 17.200 -3.711 -9.148 1.00 94.44 85 LYS A N 1
ATOM 690 C CA . LYS A 1 85 ? 17.568 -4.995 -9.773 1.00 94.44 85 LYS A CA 1
ATOM 691 C C . LYS A 1 85 ? 16.518 -5.468 -10.781 1.00 94.44 85 LYS A C 1
ATOM 693 O O . LYS A 1 85 ? 16.863 -5.913 -11.873 1.00 94.44 85 LYS A O 1
ATOM 698 N N . ASN A 1 86 ? 15.234 -5.329 -10.456 1.00 94.31 86 ASN A N 1
ATOM 699 C CA . ASN A 1 86 ? 14.142 -5.686 -11.363 1.00 94.31 86 ASN A CA 1
ATOM 700 C C . ASN A 1 86 ? 14.129 -4.823 -12.637 1.00 94.31 86 ASN A C 1
ATOM 702 O O . ASN A 1 86 ? 13.752 -5.312 -13.705 1.00 94.31 86 ASN A O 1
ATOM 706 N N . LEU A 1 87 ? 14.514 -3.547 -12.543 1.00 94.62 87 LEU A N 1
ATOM 707 C CA . LEU A 1 87 ? 14.680 -2.670 -13.707 1.00 94.62 87 LEU A CA 1
ATOM 708 C C . LEU A 1 87 ? 15.882 -3.097 -14.556 1.00 94.62 87 LEU A C 1
ATOM 710 O O . LEU A 1 87 ? 15.741 -3.244 -15.767 1.00 94.62 87 LEU A O 1
ATOM 714 N N . GLN A 1 88 ? 17.027 -3.390 -13.934 1.00 95.00 88 GLN A N 1
ATOM 715 C CA . GLN A 1 88 ? 18.219 -3.884 -14.635 1.00 95.00 88 GLN A CA 1
ATOM 716 C C . GLN A 1 88 ? 17.960 -5.196 -15.389 1.00 95.00 88 GLN A C 1
ATOM 718 O O . GLN A 1 88 ? 18.399 -5.349 -16.527 1.00 95.00 88 GLN A O 1
ATOM 723 N N . LEU A 1 89 ? 17.219 -6.132 -14.786 1.00 94.12 89 LEU A N 1
ATOM 724 C CA . LEU A 1 89 ? 16.821 -7.381 -15.442 1.00 94.12 89 LEU A CA 1
ATOM 725 C C . LEU A 1 89 ? 15.887 -7.136 -16.631 1.00 94.12 89 LEU A C 1
ATOM 727 O O . LEU A 1 89 ? 16.027 -7.788 -17.664 1.00 94.12 89 LEU A O 1
ATOM 731 N N . ARG A 1 90 ? 14.944 -6.192 -16.508 1.00 95.31 90 ARG A N 1
ATOM 732 C CA . ARG A 1 90 ? 14.069 -5.797 -17.623 1.00 95.31 90 ARG A CA 1
ATOM 733 C C . ARG A 1 90 ? 14.864 -5.176 -18.768 1.00 95.31 90 ARG A C 1
ATOM 735 O O . ARG A 1 90 ? 14.648 -5.571 -19.907 1.00 95.31 90 ARG A O 1
ATOM 742 N N . LEU A 1 91 ? 15.810 -4.287 -18.471 1.00 94.56 91 LEU A N 1
ATOM 743 C CA . LEU A 1 91 ? 16.692 -3.687 -19.476 1.00 94.56 91 LEU A CA 1
ATOM 744 C C . LEU A 1 91 ? 17.554 -4.736 -20.184 1.00 94.56 91 LEU A C 1
ATOM 746 O O . LEU A 1 91 ? 17.613 -4.734 -21.408 1.00 94.56 91 LEU A O 1
ATOM 750 N N . HIS A 1 92 ? 18.152 -5.674 -19.443 1.00 93.12 92 HIS A N 1
ATOM 751 C CA . HIS A 1 92 ? 18.901 -6.783 -20.042 1.00 93.12 92 HIS A CA 1
ATOM 752 C C . HIS A 1 92 ? 18.037 -7.633 -20.969 1.00 93.12 92 HIS A C 1
ATOM 754 O O . HIS A 1 92 ? 18.468 -7.960 -22.068 1.00 93.12 92 HIS A O 1
ATOM 760 N N . ARG A 1 93 ? 16.814 -7.984 -20.548 1.00 91.88 93 ARG A N 1
ATOM 761 C CA . ARG A 1 93 ? 15.889 -8.732 -21.409 1.00 91.88 93 ARG A CA 1
ATOM 762 C C . ARG A 1 93 ? 15.587 -7.968 -22.688 1.00 91.88 93 ARG A C 1
ATOM 764 O O . ARG A 1 93 ? 15.640 -8.568 -23.746 1.00 91.88 93 ARG A O 1
ATOM 771 N N . ILE A 1 94 ? 15.310 -6.669 -22.599 1.00 93.50 94 ILE A N 1
ATOM 772 C CA . ILE A 1 94 ? 15.064 -5.840 -23.784 1.00 93.50 94 ILE A CA 1
ATOM 773 C C . ILE A 1 94 ? 16.286 -5.855 -24.705 1.00 93.50 94 ILE A C 1
ATOM 775 O O . ILE A 1 94 ? 16.130 -6.092 -25.891 1.00 93.50 94 ILE A O 1
ATOM 779 N N . TYR A 1 95 ? 17.490 -5.669 -24.162 1.00 90.06 95 TYR A N 1
ATOM 780 C CA . TYR A 1 95 ? 18.720 -5.644 -24.953 1.00 90.06 95 TYR A CA 1
ATOM 781 C C . TYR A 1 95 ? 19.032 -6.979 -25.644 1.00 90.06 95 TYR A C 1
ATOM 783 O O . TYR A 1 95 ? 19.466 -6.971 -26.783 1.00 90.06 95 TYR A O 1
ATOM 791 N N . VAL A 1 96 ? 18.814 -8.117 -24.973 1.00 87.75 96 VAL A N 1
ATOM 792 C CA . VAL A 1 96 ? 19.099 -9.458 -25.527 1.00 87.75 96 VAL A CA 1
ATOM 793 C C . VAL A 1 96 ? 18.034 -9.925 -26.531 1.00 87.75 96 VAL A C 1
ATOM 795 O O . VAL A 1 96 ? 18.314 -10.788 -27.357 1.00 87.75 96 VAL A O 1
ATOM 798 N N . TYR A 1 97 ? 16.808 -9.403 -26.445 1.00 67.69 97 TYR A N 1
ATOM 799 C CA . TYR A 1 97 ? 15.718 -9.718 -27.379 1.00 67.69 97 TYR A CA 1
ATOM 800 C C . TYR A 1 97 ? 15.664 -8.787 -28.609 1.00 67.69 97 TYR A C 1
ATOM 802 O O . TYR A 1 97 ? 14.804 -8.997 -29.466 1.00 67.69 97 TYR A O 1
ATOM 810 N N . ILE A 1 98 ? 16.537 -7.775 -28.685 1.00 53.38 98 ILE A N 1
ATOM 811 C CA . ILE A 1 98 ? 16.782 -6.938 -29.875 1.00 53.38 98 ILE A CA 1
ATOM 812 C C . ILE A 1 98 ? 17.948 -7.541 -30.658 1.00 53.38 98 ILE A C 1
ATOM 814 O O . ILE A 1 98 ? 17.838 -7.588 -31.903 1.00 53.38 98 ILE A O 1
#

pLDDT: mean 82.32, std 7.4, range [53.38, 95.31]

Foldseek 3Di:
DEAEDQDDDPVVVVVVVVVCCPPDVPPPDDYHYYYLVVVLVCLLVCVVVLVCCLPPPDDDDDDDSSVVDDRDPPSVVVNVVVVVVVVVVVVVVVVVVD

Secondary structure (DSSP, 8-state):
-EEE-S---HHHHHHHHHHHHHHSTTS----EEE-HHHHHHHHHHSHHHHHHHHHHS---SS--TTTT----HHHHHHHHHHHHHHHHHHHHHHHHT-

Radius of gyration: 17.31 Å; chains: 1; bounding box: 41×24×44 Å

Sequence (98 aa):
MLVVLRDVGVDILDKLVRPYQKGFKDIILDVIVRTEEQLRCLMDISPVRFKEMQQSHPFIWGQDVLAGLEISDHYSKLRAIQEIKNLQLRLHRIYVYI